Protein AF-A0A0H5Q6S2-F1 (afdb_monomer_lite)

pLDDT: mean 83.61, std 14.4, range [35.72, 97.62]

Radius of gyration: 28.57 Å; chains: 1; bounding box: 74×27×61 Å

Sequence (82 aa):
MVKIEGTLDEIRELMGDVKRTVSDVKSTTKKVAKAASKTKRKLSAWQRYIKTKSNHIKFKRGDKKGRLDLKRMSAAFKRSRK

Foldseek 3Di:
DDPPPPPVVVVVVVVVVVVVVVVVVVVVVVVVVVVVPPPDDDDDPLRVQVVDPVLFDADCDDPRGPPGPVVVSVVVSVVVVD

Organism: NCBI:txid198431

Structure (mmCIF, N/CA/C/O backbone):
data_AF-A0A0H5Q6S2-F1
#
_entry.id   AF-A0A0H5Q6S2-F1
#
loop_
_atom_site.group_PDB
_atom_site.id
_atom_site.type_symbol
_atom_site.label_atom_id
_atom_site.label_alt_id
_atom_site.label_comp_id
_atom_site.label_asym_id
_atom_site.label_entity_id
_atom_site.label_seq_id
_atom_site.pdbx_PDB_ins_code
_atom_site.Cartn_x
_atom_site.Cartn_y
_atom_site.Cartn_z
_atom_site.occupancy
_atom_site.B_iso_or_equiv
_atom_site.auth_seq_id
_atom_site.auth_comp_id
_atom_site.auth_asym_id
_atom_site.auth_atom_id
_atom_site.pdbx_PDB_model_num
ATOM 1 N N . MET A 1 1 ? -56.340 5.553 35.131 1.00 35.72 1 MET A N 1
ATOM 2 C CA . MET A 1 1 ? -55.265 5.161 36.066 1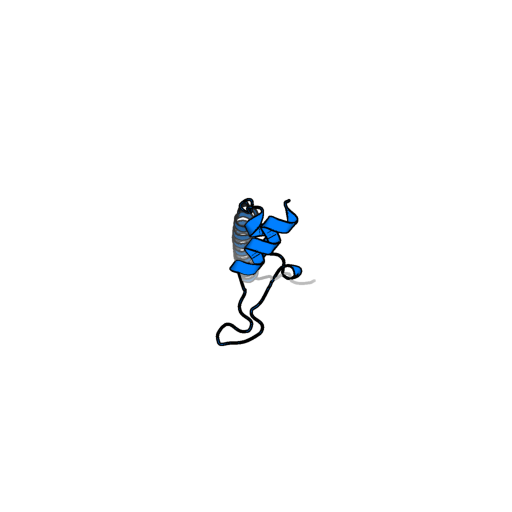.00 35.72 1 MET A CA 1
ATOM 3 C C . MET A 1 1 ? -54.482 4.048 35.389 1.00 35.72 1 MET A C 1
ATOM 5 O O . MET A 1 1 ? -55.000 2.946 35.278 1.00 35.72 1 MET A O 1
ATOM 9 N N . VAL A 1 2 ? -53.332 4.357 34.785 1.00 50.59 2 VAL A N 1
ATOM 10 C CA . VAL A 1 2 ? -52.525 3.351 34.073 1.00 50.59 2 VAL A CA 1
ATOM 11 C C . VAL A 1 2 ? -51.866 2.481 35.140 1.00 50.59 2 VAL A C 1
ATOM 13 O O . VAL A 1 2 ? -51.052 2.978 35.915 1.00 50.59 2 VAL A O 1
ATOM 16 N N . LYS A 1 3 ? -52.281 1.218 35.248 1.00 46.34 3 LYS A N 1
ATOM 17 C CA . LYS A 1 3 ? -51.635 0.246 36.132 1.00 46.34 3 LYS A CA 1
ATOM 18 C C . LYS A 1 3 ? -50.238 -0.029 35.588 1.00 46.34 3 LYS A C 1
ATOM 20 O O . LYS A 1 3 ? -50.091 -0.656 34.546 1.00 46.34 3 LYS A O 1
ATOM 25 N N . ILE A 1 4 ? -49.225 0.457 36.293 1.00 52.84 4 ILE A N 1
ATOM 26 C CA . ILE A 1 4 ? -47.826 0.090 36.077 1.00 52.84 4 ILE A CA 1
ATOM 27 C C . ILE A 1 4 ? -47.621 -1.259 36.784 1.00 52.84 4 ILE A C 1
ATOM 29 O O . ILE A 1 4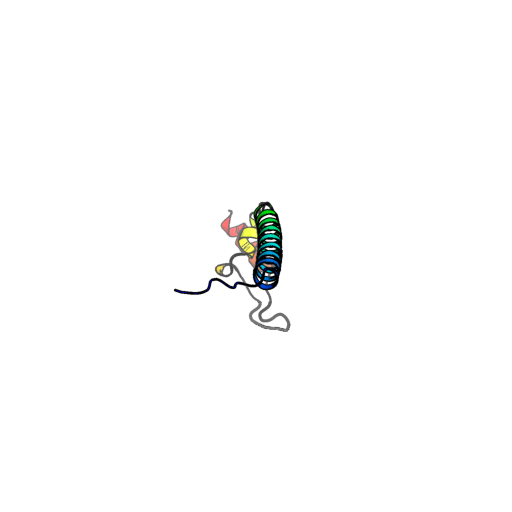 ? -46.970 -1.346 37.815 1.00 52.84 4 ILE A O 1
ATOM 33 N N . GLU A 1 5 ? -48.260 -2.314 36.280 1.00 50.50 5 GLU A N 1
ATOM 34 C CA . GLU A 1 5 ? -47.933 -3.700 36.637 1.00 50.50 5 GLU A CA 1
ATOM 35 C C . GLU A 1 5 ? -46.838 -4.178 35.673 1.00 50.50 5 GLU A C 1
ATOM 37 O O . GLU A 1 5 ? -47.018 -5.119 34.914 1.00 50.50 5 GLU A O 1
ATOM 42 N N . GLY A 1 6 ? -45.699 -3.478 35.653 1.00 55.78 6 GLY A N 1
ATOM 43 C CA . GLY A 1 6 ? -44.486 -4.033 35.061 1.00 55.78 6 GLY A CA 1
ATOM 44 C C . GLY A 1 6 ? -43.993 -5.116 36.008 1.00 55.78 6 GLY A C 1
ATOM 45 O O . GLY A 1 6 ? -43.365 -4.807 37.022 1.00 55.78 6 GLY A O 1
ATOM 46 N N . THR A 1 7 ? -44.363 -6.368 35.749 1.00 62.47 7 THR A N 1
ATOM 47 C CA . THR A 1 7 ? -43.907 -7.536 36.508 1.00 62.47 7 THR A CA 1
ATOM 48 C C . THR A 1 7 ? -42.391 -7.469 36.685 1.00 62.47 7 THR A C 1
ATOM 50 O O . THR A 1 7 ? -41.663 -7.248 35.721 1.00 62.47 7 THR A O 1
ATOM 53 N N . LEU A 1 8 ? -41.899 -7.640 37.917 1.00 61.00 8 LEU A N 1
ATOM 54 C CA . LEU A 1 8 ? -40.471 -7.554 38.272 1.00 61.00 8 LEU A CA 1
ATOM 55 C C . LEU A 1 8 ? -39.556 -8.387 37.349 1.00 61.00 8 LEU A C 1
ATOM 57 O O . LEU A 1 8 ? -38.381 -8.055 37.186 1.00 61.00 8 LEU A O 1
ATOM 61 N N . ASP A 1 9 ? -40.101 -9.433 36.729 1.00 66.56 9 ASP A N 1
ATOM 62 C CA . ASP A 1 9 ? -39.427 -10.266 35.738 1.00 66.56 9 ASP A CA 1
ATOM 63 C C . ASP A 1 9 ? -39.085 -9.529 34.433 1.00 66.56 9 ASP A C 1
ATOM 65 O O . ASP A 1 9 ? -37.959 -9.668 33.960 1.00 66.56 9 ASP A O 1
ATOM 69 N N . GLU A 1 10 ? -39.962 -8.666 33.907 1.00 65.06 10 GLU A N 1
ATOM 70 C CA . GLU A 1 10 ? -39.662 -7.844 32.718 1.00 65.06 10 GLU A CA 1
ATOM 71 C C . GLU A 1 10 ? -38.531 -6.851 33.007 1.00 65.06 10 GLU A C 1
ATOM 73 O O . GLU A 1 10 ? -37.631 -6.655 32.192 1.00 65.06 10 GLU A O 1
ATOM 78 N N . ILE A 1 11 ? -38.520 -6.252 34.204 1.00 71.50 11 ILE A N 1
ATOM 79 C CA . ILE A 1 11 ? -37.446 -5.338 34.625 1.00 71.50 11 ILE A CA 1
ATOM 80 C C . ILE A 1 11 ? -36.116 -6.098 34.734 1.00 71.50 11 ILE A C 1
ATOM 82 O O . ILE A 1 11 ? -35.060 -5.581 34.356 1.00 71.50 11 ILE A O 1
ATOM 86 N N . ARG A 1 12 ? -36.149 -7.341 35.229 1.00 69.56 12 ARG A N 1
ATOM 87 C CA . ARG A 1 12 ? -34.967 -8.201 35.359 1.00 69.56 12 ARG A CA 1
ATOM 88 C C . ARG A 1 12 ? -34.423 -8.646 34.003 1.00 69.56 12 ARG A C 1
ATOM 90 O O . ARG A 1 12 ? -33.203 -8.676 33.826 1.00 69.56 12 ARG A O 1
ATOM 97 N N . GLU A 1 13 ? -35.305 -8.959 33.064 1.00 74.69 13 GLU A N 1
ATOM 98 C CA . GLU A 1 13 ? -34.956 -9.297 31.686 1.00 74.69 13 GLU A CA 1
ATOM 99 C C . GLU A 1 13 ? -34.330 -8.096 30.965 1.00 74.69 1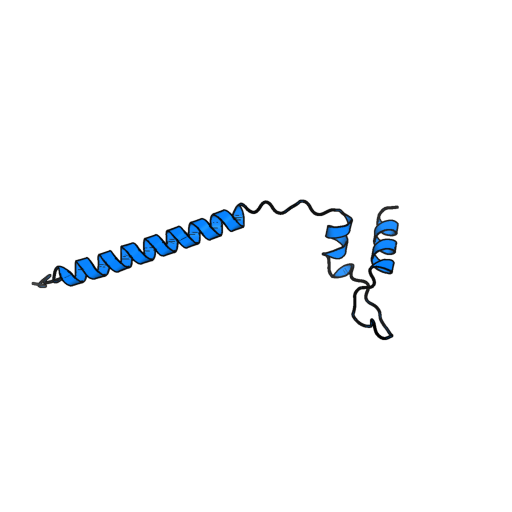3 GLU A C 1
ATOM 101 O O . GLU A 1 13 ? -33.209 -8.194 30.454 1.00 74.69 13 GLU A O 1
ATOM 106 N N . LEU A 1 14 ? -34.966 -6.924 31.056 1.00 77.56 14 LEU A N 1
ATOM 107 C CA . LEU A 1 14 ? -34.472 -5.675 30.473 1.00 77.56 14 LEU A CA 1
ATOM 108 C C . LEU A 1 14 ? -33.079 -5.309 31.012 1.00 77.56 14 LEU A C 1
ATOM 110 O O . LEU A 1 14 ? -32.174 -4.937 30.263 1.00 77.56 14 LEU A O 1
ATOM 114 N N . MET A 1 15 ? -32.863 -5.472 32.319 1.00 73.38 15 MET A N 1
ATOM 115 C CA . MET A 1 15 ? -31.555 -5.279 32.955 1.00 73.38 15 MET A CA 1
ATOM 116 C C . MET A 1 15 ? -30.503 -6.282 32.453 1.00 73.38 15 MET A C 1
ATOM 118 O O . MET A 1 15 ? -29.328 -5.929 32.304 1.00 73.38 15 MET A O 1
ATOM 122 N N . GLY A 1 16 ? -30.903 -7.525 32.174 1.00 80.88 16 GLY A N 1
ATOM 123 C CA . GLY A 1 16 ? -30.041 -8.552 31.586 1.00 80.88 16 GLY A CA 1
ATOM 124 C C . GLY A 1 16 ? -29.548 -8.178 30.186 1.00 80.88 16 GLY A C 1
ATOM 125 O O . GLY A 1 16 ? -28.367 -8.361 29.870 1.00 80.88 16 GLY A O 1
ATOM 126 N N . ASP A 1 17 ? -30.417 -7.587 29.375 1.00 80.94 17 ASP A N 1
ATOM 127 C CA . ASP A 1 17 ? -30.096 -7.141 28.017 1.00 80.94 17 ASP A CA 1
ATOM 128 C C . ASP A 1 17 ? -29.252 -5.867 28.003 1.00 80.94 17 ASP A C 1
ATOM 130 O O . ASP A 1 17 ? -28.269 -5.775 27.259 1.00 80.94 17 ASP A O 1
ATOM 134 N N . VAL A 1 18 ? -29.521 -4.928 28.913 1.00 76.69 18 VAL A N 1
ATOM 135 C CA . VAL A 1 18 ? -28.648 -3.768 29.148 1.00 76.69 18 VAL A CA 1
ATOM 136 C C . VAL A 1 18 ? -27.246 -4.222 29.574 1.00 76.69 18 VAL A C 1
ATOM 138 O O . VAL A 1 18 ? -26.238 -3.730 29.069 1.00 76.69 18 VAL A O 1
ATOM 141 N N . LYS A 1 19 ? -27.134 -5.223 30.454 1.00 80.69 19 LYS A N 1
ATOM 142 C CA . LYS A 1 19 ? -25.828 -5.747 30.882 1.00 80.69 19 LYS A CA 1
ATOM 143 C C . LYS A 1 19 ? -25.059 -6.399 29.728 1.00 80.69 19 LYS A C 1
ATOM 145 O O . LYS A 1 19 ? -23.842 -6.208 29.621 1.00 80.69 19 LYS A O 1
ATOM 150 N N . ARG A 1 20 ? -25.748 -7.150 28.861 1.00 79.62 20 ARG A N 1
ATOM 151 C CA . ARG A 1 20 ? -25.153 -7.785 27.673 1.00 79.62 20 ARG A CA 1
ATOM 152 C C . ARG A 1 20 ? -24.688 -6.748 26.655 1.00 79.62 20 ARG A C 1
ATOM 154 O O . ARG A 1 20 ? -23.518 -6.760 26.281 1.00 79.62 20 ARG A O 1
ATOM 161 N N . THR A 1 21 ? -25.536 -5.784 26.314 1.00 81.62 21 THR A N 1
ATOM 162 C CA . THR A 1 21 ? -25.192 -4.700 25.379 1.00 81.62 21 THR A CA 1
ATOM 163 C C . THR A 1 21 ? -24.023 -3.849 25.878 1.00 81.62 21 THR A C 1
ATOM 165 O O . THR A 1 21 ? -23.094 -3.580 25.119 1.00 81.62 21 THR A O 1
ATOM 168 N N . VAL A 1 22 ? -23.976 -3.498 27.167 1.00 81.50 22 VAL A N 1
ATOM 169 C CA . VAL A 1 22 ? -22.833 -2.777 27.757 1.00 81.50 22 VAL A CA 1
ATOM 170 C C . VAL A 1 22 ? -21.547 -3.606 27.686 1.00 81.50 22 VAL A C 1
ATOM 172 O O . VAL A 1 22 ? -20.476 -3.066 27.391 1.00 81.50 22 VAL A O 1
ATOM 175 N N . SER A 1 23 ? -21.625 -4.918 27.926 1.00 85.62 23 SER A N 1
ATOM 176 C CA . SER A 1 23 ? -20.479 -5.821 27.781 1.00 85.62 23 SER A CA 1
ATOM 177 C C . SER A 1 23 ? -19.986 -5.888 26.331 1.00 85.62 23 SER A C 1
ATOM 179 O O . SER A 1 23 ? -18.779 -5.788 26.082 1.00 85.62 23 SER A O 1
ATOM 181 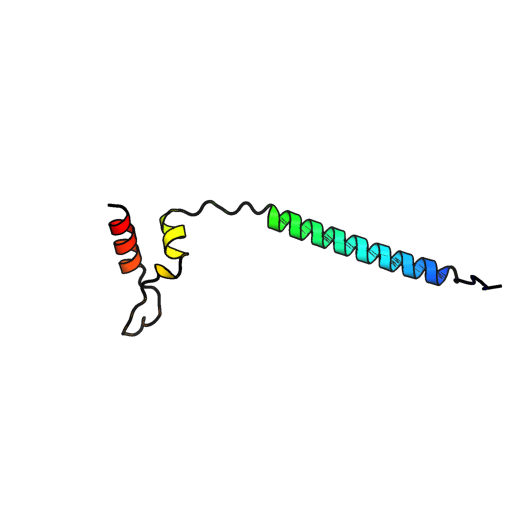N N . ASP A 1 24 ? -20.901 -5.976 25.369 1.00 85.94 24 ASP A N 1
ATOM 182 C CA . ASP A 1 24 ? -20.579 -6.034 23.944 1.00 85.94 24 ASP A CA 1
ATOM 183 C C . ASP A 1 24 ? -19.968 -4.731 23.443 1.00 85.94 24 ASP A C 1
ATOM 185 O O . ASP A 1 24 ? -18.925 -4.755 22.780 1.00 85.94 24 ASP A O 1
ATOM 189 N N . VAL A 1 25 ? -20.529 -3.592 23.850 1.00 85.69 25 VAL A N 1
ATOM 190 C CA . VAL A 1 25 ? -19.957 -2.268 23.592 1.00 85.69 25 VAL A CA 1
ATOM 191 C C . VAL A 1 25 ? -18.565 -2.179 24.207 1.00 85.69 25 VAL A C 1
ATOM 193 O O . VAL A 1 25 ? -17.611 -1.859 23.505 1.00 85.69 25 VAL A O 1
ATOM 196 N N . LYS A 1 26 ? -18.379 -2.557 25.477 1.00 87.19 26 LYS A N 1
ATOM 197 C CA . LYS A 1 26 ? -17.062 -2.539 26.139 1.00 87.19 26 LYS A CA 1
ATOM 198 C C . LYS A 1 26 ? -16.040 -3.424 25.420 1.00 87.19 26 LYS A C 1
ATOM 200 O O . LYS A 1 26 ? -14.874 -3.038 25.289 1.00 87.19 26 LYS A O 1
ATOM 205 N N . SER A 1 27 ? -16.450 -4.601 24.947 1.00 83.44 27 SER A N 1
ATOM 206 C CA . SER A 1 27 ? -15.581 -5.518 24.204 1.00 83.44 27 SER A CA 1
ATOM 207 C C . SER A 1 27 ? -15.201 -4.953 22.829 1.00 83.44 27 SER A C 1
ATOM 209 O O . SER A 1 27 ? -14.035 -5.020 22.428 1.00 83.44 27 SER A O 1
ATOM 211 N N . THR A 1 28 ? -16.154 -4.320 22.146 1.00 83.44 28 THR A N 1
ATOM 212 C CA . THR A 1 28 ? -15.972 -3.682 20.841 1.00 83.44 28 THR A CA 1
ATOM 213 C C . THR A 1 28 ? -15.070 -2.464 20.967 1.00 83.44 28 THR A C 1
ATOM 215 O O . THR A 1 28 ? -14.077 -2.366 20.251 1.00 83.44 28 THR A O 1
ATOM 218 N N . THR A 1 29 ? -15.303 -1.608 21.959 1.00 82.00 29 THR A N 1
ATOM 219 C CA . THR A 1 29 ? -14.456 -0.450 22.258 1.00 82.00 29 THR A CA 1
ATOM 220 C C . THR A 1 29 ? -13.028 -0.875 22.589 1.00 82.00 29 THR A C 1
ATOM 222 O O . THR A 1 29 ? -12.085 -0.283 22.075 1.00 82.00 29 THR A O 1
ATOM 225 N N . LYS A 1 30 ? -12.822 -1.959 23.354 1.00 82.00 30 LYS A N 1
ATOM 226 C CA . LYS A 1 30 ? -11.476 -2.518 23.591 1.00 82.00 30 LYS A CA 1
ATOM 227 C C . LYS A 1 30 ? -10.808 -3.026 22.309 1.00 82.00 30 LYS A C 1
ATOM 229 O O . LYS A 1 30 ? -9.604 -2.833 22.138 1.00 82.00 30 LYS A O 1
ATOM 234 N N . LYS A 1 31 ? -11.553 -3.677 21.410 1.00 79.81 31 LYS A N 1
ATOM 235 C CA . LYS A 1 31 ? -11.034 -4.138 20.108 1.00 79.81 31 LYS A CA 1
ATOM 236 C C . LYS A 1 31 ? -10.665 -2.958 19.208 1.00 79.81 31 LYS A C 1
ATOM 238 O O . LYS A 1 31 ? -9.586 -2.971 18.620 1.00 79.81 31 LYS A O 1
ATOM 243 N N . VAL A 1 32 ? -11.505 -1.925 19.160 1.00 77.94 32 VAL A N 1
ATOM 244 C CA . VAL A 1 32 ? -11.250 -0.684 18.416 1.00 77.94 32 VAL A CA 1
ATOM 245 C C . VAL A 1 32 ? -10.048 0.056 18.995 1.00 77.94 32 VAL A C 1
ATOM 247 O O . VAL A 1 32 ? -9.159 0.428 18.238 1.00 77.94 32 VAL A O 1
ATOM 250 N N . ALA A 1 33 ? -9.942 0.178 20.319 1.00 75.00 33 ALA A N 1
ATOM 251 C CA . ALA A 1 33 ? -8.789 0.786 20.979 1.00 75.00 33 ALA A CA 1
ATOM 252 C C . ALA A 1 33 ? -7.487 0.026 20.674 1.00 75.00 33 ALA A C 1
ATOM 254 O O . ALA A 1 33 ? -6.494 0.650 20.317 1.00 75.00 33 ALA A O 1
ATOM 255 N N . LYS A 1 34 ? -7.494 -1.316 20.714 1.00 72.25 34 LYS A N 1
ATOM 256 C CA . LYS A 1 34 ? -6.336 -2.142 20.314 1.00 72.25 34 LYS A CA 1
ATOM 257 C C . LYS A 1 34 ? -5.995 -2.028 18.824 1.00 72.25 34 LYS A C 1
ATOM 259 O O . LYS A 1 34 ? -4.829 -2.124 18.445 1.00 72.25 34 LYS A O 1
ATOM 264 N N . ALA A 1 35 ? -6.995 -1.865 17.961 1.00 70.69 35 ALA A N 1
ATOM 265 C CA . ALA A 1 35 ? -6.786 -1.654 16.531 1.00 70.69 35 ALA A CA 1
ATOM 266 C C . ALA A 1 35 ? -6.234 -0.250 16.241 1.00 70.69 35 ALA A C 1
ATOM 268 O O . ALA A 1 35 ? -5.356 -0.104 15.391 1.00 70.69 35 ALA A O 1
ATOM 269 N N . ALA A 1 36 ? -6.695 0.760 16.980 1.00 67.75 36 ALA A N 1
ATOM 270 C CA . ALA A 1 36 ? -6.189 2.125 16.927 1.00 67.75 36 ALA A CA 1
ATOM 271 C C . ALA A 1 36 ? -4.763 2.223 17.493 1.00 67.75 36 ALA A C 1
ATOM 273 O O . ALA A 1 36 ? -3.921 2.911 16.922 1.00 67.75 36 ALA A O 1
ATOM 274 N N . SER A 1 37 ? -4.462 1.471 18.556 1.00 66.62 37 SER A N 1
ATOM 275 C CA . SER A 1 37 ? -3.140 1.427 19.189 1.00 66.62 37 SER A CA 1
ATOM 276 C C . SER A 1 37 ? -2.120 0.579 18.428 1.00 66.62 37 SER A C 1
ATOM 278 O O . SER A 1 37 ? -0.957 0.525 18.829 1.00 66.62 37 SER A O 1
ATOM 280 N N . LYS A 1 38 ? -2.502 -0.100 17.333 1.00 71.75 38 LYS A N 1
ATOM 281 C CA . LYS A 1 38 ? -1.520 -0.693 16.417 1.00 71.75 38 LYS A CA 1
ATOM 282 C C . LYS A 1 38 ? -0.796 0.441 15.699 1.00 71.75 38 LYS A C 1
ATOM 284 O O . LYS A 1 38 ? -1.194 0.869 14.616 1.00 71.75 38 LYS A O 1
ATOM 289 N N . THR A 1 39 ? 0.302 0.893 16.299 1.00 70.31 39 THR A N 1
ATOM 290 C CA . THR A 1 39 ? 1.246 1.829 15.692 1.00 70.31 39 THR A CA 1
ATOM 291 C C . THR A 1 39 ? 1.621 1.317 14.307 1.00 70.31 39 THR A C 1
ATOM 293 O O . THR A 1 39 ? 2.276 0.282 14.153 1.00 70.31 39 THR A O 1
ATOM 296 N N . LYS A 1 40 ? 1.163 2.012 13.261 1.00 77.25 40 LYS A N 1
ATOM 297 C CA . LYS A 1 40 ? 1.512 1.653 11.885 1.00 77.25 40 LYS A CA 1
ATOM 298 C C . LYS A 1 40 ? 3.017 1.850 11.732 1.00 77.25 40 LYS A C 1
ATOM 300 O O . LYS A 1 40 ? 3.509 2.968 11.860 1.00 77.25 40 LYS A O 1
ATOM 305 N N . ARG A 1 41 ? 3.748 0.767 11.447 1.00 86.44 41 ARG A N 1
ATOM 306 C CA . ARG A 1 41 ? 5.196 0.841 11.206 1.00 86.44 41 ARG A CA 1
ATOM 307 C C . ARG A 1 41 ? 5.507 1.885 10.129 1.00 86.44 41 ARG A C 1
ATOM 309 O O . ARG A 1 41 ? 4.818 1.951 9.104 1.00 86.44 41 ARG A O 1
ATOM 316 N N . LYS A 1 42 ? 6.574 2.663 10.321 1.00 90.62 42 LYS A N 1
ATOM 317 C CA . LYS A 1 42 ? 7.048 3.611 9.306 1.00 90.62 42 LYS A CA 1
ATOM 318 C C . LYS A 1 42 ? 7.533 2.829 8.083 1.00 90.62 42 LYS A C 1
ATOM 320 O O . LYS A 1 42 ? 8.436 2.002 8.176 1.00 90.62 42 LYS A O 1
ATOM 325 N N . LEU A 1 43 ? 6.901 3.057 6.932 1.00 92.75 43 LEU A N 1
ATOM 326 C CA . LEU A 1 43 ? 7.289 2.412 5.676 1.00 92.75 43 LEU A CA 1
ATOM 327 C C . LEU A 1 43 ? 8.568 3.045 5.118 1.00 92.75 43 LEU A C 1
ATOM 329 O O . LEU A 1 43 ? 8.697 4.276 5.076 1.00 92.75 43 LEU A O 1
ATOM 333 N N . SER A 1 44 ? 9.477 2.207 4.613 1.00 94.50 44 SER A N 1
ATOM 334 C CA . SER A 1 44 ? 10.652 2.689 3.884 1.00 94.50 44 SER A CA 1
ATOM 335 C C . SER A 1 44 ? 10.234 3.433 2.611 1.00 94.50 44 SER A C 1
ATOM 337 O O . SER A 1 44 ? 9.114 3.282 2.115 1.00 94.50 44 SER A O 1
ATOM 339 N N . ALA A 1 45 ? 11.125 4.259 2.060 1.00 94.81 45 ALA A N 1
ATOM 340 C CA . ALA A 1 45 ? 10.822 5.011 0.842 1.00 94.81 45 ALA A CA 1
ATOM 341 C C . ALA A 1 45 ? 10.439 4.090 -0.333 1.00 94.81 45 ALA A C 1
ATOM 343 O O . ALA A 1 45 ? 9.487 4.381 -1.052 1.00 94.81 45 ALA A O 1
ATOM 344 N N . TRP A 1 46 ? 11.105 2.938 -0.458 1.00 95.44 46 TRP A N 1
ATOM 345 C CA . TRP A 1 46 ? 10.755 1.913 -1.440 1.00 95.44 46 TRP A CA 1
ATOM 346 C C . TRP A 1 46 ? 9.367 1.310 -1.184 1.00 95.44 46 TRP A C 1
ATOM 348 O O . TRP A 1 46 ? 8.553 1.219 -2.097 1.00 95.44 46 TRP A O 1
ATOM 358 N N . GLN A 1 47 ? 9.050 0.963 0.068 1.00 95.31 47 GLN A N 1
ATOM 359 C CA . GLN A 1 47 ? 7.733 0.423 0.428 1.00 95.31 47 GLN A CA 1
ATOM 360 C C . GLN A 1 47 ? 6.597 1.421 0.161 1.00 95.31 47 GLN A C 1
ATOM 362 O O . GLN A 1 47 ? 5.514 1.026 -0.266 1.00 95.31 47 GLN A O 1
ATOM 367 N N . ARG A 1 48 ? 6.837 2.719 0.380 1.00 95.44 48 ARG A N 1
ATOM 368 C CA . ARG A 1 48 ? 5.889 3.778 0.005 1.00 95.44 48 ARG A CA 1
ATOM 369 C C . ARG A 1 48 ? 5.729 3.869 -1.509 1.00 95.44 48 ARG A C 1
ATOM 371 O O . ARG A 1 48 ? 4.602 3.953 -1.980 1.00 95.44 48 ARG A O 1
ATOM 378 N N . TYR A 1 49 ? 6.827 3.779 -2.256 1.00 95.94 49 TYR A N 1
ATOM 379 C CA . TYR A 1 49 ? 6.809 3.825 -3.715 1.00 95.94 49 TYR A CA 1
ATOM 380 C C . TYR A 1 49 ? 5.985 2.686 -4.331 1.00 95.94 49 TYR A C 1
ATOM 382 O O . TYR A 1 49 ? 5.113 2.952 -5.157 1.00 95.94 49 TYR A O 1
ATOM 390 N N . ILE A 1 50 ? 6.202 1.438 -3.892 1.00 95.38 50 ILE A N 1
ATOM 391 C CA . ILE A 1 50 ? 5.462 0.268 -4.400 1.00 95.38 50 ILE A CA 1
ATOM 392 C C . ILE A 1 50 ? 3.999 0.241 -3.954 1.00 95.38 50 ILE A C 1
ATOM 394 O O . ILE A 1 50 ? 3.177 -0.394 -4.606 1.00 95.38 50 ILE A O 1
ATOM 398 N N . LYS A 1 51 ? 3.653 0.891 -2.837 1.00 95.00 51 LYS A N 1
ATOM 399 C CA . LYS A 1 51 ? 2.270 0.944 -2.346 1.00 95.00 51 LYS A CA 1
ATOM 400 C C . LYS A 1 51 ? 1.378 1.758 -3.289 1.00 95.00 51 LYS A C 1
ATOM 402 O O . LYS A 1 51 ? 0.190 1.467 -3.412 1.00 95.00 51 LYS A O 1
ATOM 407 N N . THR A 1 52 ? 1.939 2.761 -3.957 1.00 95.81 52 THR A N 1
ATOM 408 C CA . THR A 1 52 ? 1.201 3.657 -4.848 1.00 95.81 52 THR A CA 1
ATOM 409 C C . THR A 1 52 ? 0.920 2.990 -6.196 1.00 95.81 52 THR A C 1
ATOM 411 O O . THR A 1 52 ? 1.845 2.644 -6.928 1.00 95.81 52 THR A O 1
ATOM 414 N N . LYS A 1 53 ? -0.365 2.852 -6.558 1.00 95.25 53 LYS A N 1
ATOM 415 C CA . LYS A 1 53 ? -0.798 2.180 -7.800 1.00 95.25 53 LYS A CA 1
ATOM 416 C C . LYS A 1 53 ? -0.316 2.867 -9.081 1.00 95.25 53 LYS A C 1
ATOM 418 O O . LYS A 1 53 ? -0.060 2.177 -10.060 1.00 95.25 53 LYS A O 1
ATOM 423 N N . SER A 1 54 ? -0.155 4.191 -9.084 1.00 94.94 54 SER A N 1
ATOM 424 C CA . SER A 1 54 ? 0.351 4.924 -10.256 1.00 94.94 54 SER A CA 1
ATOM 425 C C . SER A 1 54 ? 1.794 4.554 -10.618 1.00 94.94 54 SER A C 1
ATOM 427 O O . SER A 1 54 ? 2.169 4.634 -11.781 1.00 94.94 54 SER A O 1
ATOM 429 N N . ASN A 1 55 ? 2.585 4.073 -9.654 1.00 95.88 55 ASN A N 1
ATOM 430 C CA . ASN A 1 55 ? 3.968 3.646 -9.881 1.00 95.88 55 ASN A CA 1
ATOM 431 C C . ASN A 1 55 ? 4.079 2.197 -10.384 1.00 95.88 55 ASN A C 1
ATOM 433 O O . ASN A 1 55 ? 5.183 1.715 -10.641 1.00 95.88 55 ASN A O 1
ATOM 437 N N . HIS A 1 56 ? 2.969 1.456 -10.465 1.00 97.12 56 HIS A N 1
ATOM 438 C CA . HIS A 1 56 ? 2.982 0.032 -10.794 1.00 97.12 56 HIS A CA 1
ATOM 439 C C . HIS A 1 56 ? 3.336 -0.196 -12.259 1.00 97.12 56 HIS A C 1
ATOM 441 O O . HIS A 1 56 ? 2.496 -0.105 -13.153 1.00 97.12 56 HIS A O 1
ATOM 447 N N . ILE A 1 57 ? 4.581 -0.594 -12.496 1.00 96.50 57 ILE A N 1
ATOM 448 C CA . ILE A 1 57 ? 5.006 -1.099 -13.796 1.00 96.50 57 ILE A CA 1
ATOM 449 C C . ILE A 1 57 ? 4.654 -2.581 -13.838 1.00 96.50 57 ILE A C 1
ATOM 451 O O . ILE A 1 57 ? 5.099 -3.355 -12.994 1.00 96.50 57 ILE A O 1
ATOM 455 N N . LYS A 1 58 ? 3.829 -2.978 -14.807 1.00 97.62 58 LYS A N 1
ATOM 456 C CA . LYS A 1 58 ? 3.412 -4.369 -15.013 1.00 97.62 58 LYS A CA 1
ATOM 457 C C . LYS A 1 58 ? 4.027 -4.937 -16.279 1.00 97.62 58 LYS A C 1
ATOM 459 O O . LYS A 1 58 ? 4.192 -4.217 -17.268 1.00 97.62 58 LYS A O 1
ATOM 464 N N . PHE A 1 59 ? 4.281 -6.240 -16.280 1.00 97.56 59 PHE A N 1
ATOM 465 C CA . PHE A 1 59 ? 4.625 -6.951 -17.505 1.00 97.56 59 PHE A CA 1
ATOM 466 C C . PHE A 1 59 ? 3.473 -6.844 -18.508 1.00 97.56 59 PHE A C 1
ATOM 468 O O . PHE A 1 59 ? 2.309 -7.081 -18.174 1.00 97.56 59 PHE A O 1
ATOM 475 N N . LYS A 1 60 ? 3.800 -6.474 -19.746 1.00 95.94 60 LYS A N 1
ATOM 476 C CA . LYS A 1 60 ? 2.814 -6.249 -20.813 1.00 95.94 60 LYS A CA 1
ATOM 477 C C . LYS A 1 60 ? 2.545 -7.499 -21.660 1.00 95.94 60 LYS A C 1
ATOM 479 O O . LYS A 1 60 ? 1.484 -7.587 -22.271 1.00 95.94 60 LYS A O 1
ATOM 484 N N . ARG A 1 61 ? 3.486 -8.449 -21.700 1.00 95.19 61 ARG A N 1
ATOM 485 C CA . ARG A 1 61 ? 3.470 -9.663 -22.539 1.00 95.19 61 ARG A CA 1
ATOM 486 C C . ARG A 1 61 ? 4.135 -10.842 -21.806 1.00 95.19 61 ARG A C 1
ATOM 488 O O . ARG A 1 61 ? 4.797 -10.617 -20.790 1.00 95.19 61 ARG A O 1
ATOM 495 N N . GLY A 1 62 ? 3.962 -12.054 -22.338 1.00 96.00 62 GLY A N 1
ATOM 496 C CA . GLY A 1 62 ? 4.500 -13.311 -21.794 1.00 96.00 62 GLY A CA 1
ATOM 497 C C . GLY A 1 62 ? 3.750 -13.833 -20.564 1.00 96.00 62 GLY A C 1
ATOM 498 O O . GLY A 1 62 ? 2.768 -13.235 -20.126 1.00 96.00 62 GLY A O 1
ATOM 499 N N . ASP A 1 63 ? 4.258 -14.907 -19.962 1.00 96.25 63 ASP A N 1
ATOM 500 C CA . ASP A 1 63 ? 3.591 -15.652 -18.872 1.00 96.25 63 ASP A CA 1
ATOM 501 C C . ASP A 1 63 ? 3.378 -14.831 -17.594 1.00 96.25 63 ASP A C 1
ATOM 503 O O . ASP A 1 63 ? 2.536 -15.128 -16.747 1.00 96.25 63 ASP A O 1
ATOM 507 N N . LYS A 1 64 ? 4.152 -13.754 -17.439 1.00 95.31 64 LYS A N 1
ATOM 508 C CA . LYS A 1 64 ? 4.073 -12.842 -16.292 1.00 95.31 64 LYS A CA 1
ATOM 509 C C . LYS A 1 64 ? 3.165 -11.639 -16.553 1.00 95.31 64 LYS A C 1
ATOM 511 O O . LYS A 1 64 ? 3.102 -10.756 -15.696 1.00 95.31 64 LYS A O 1
ATOM 516 N N . LYS A 1 65 ? 2.476 -11.572 -17.701 1.00 96.56 65 LYS A N 1
ATOM 517 C CA . LYS A 1 65 ? 1.594 -10.456 -18.078 1.00 96.56 65 LYS A CA 1
ATOM 518 C C . LYS A 1 65 ? 0.628 -10.109 -16.942 1.00 96.56 65 LYS A C 1
ATOM 520 O O . LYS A 1 65 ? 0.030 -10.974 -16.314 1.00 96.56 65 LYS A O 1
ATOM 525 N N . GLY A 1 66 ? 0.506 -8.816 -16.653 1.00 95.44 66 GLY A N 1
ATOM 526 C CA . GLY A 1 66 ? -0.356 -8.302 -15.585 1.00 95.44 66 GLY A CA 1
ATOM 527 C C . GLY A 1 66 ? 0.255 -8.336 -14.178 1.00 95.44 66 GLY A C 1
ATOM 528 O O . GLY A 1 66 ? -0.216 -7.591 -13.314 1.00 95.44 66 GLY A O 1
ATOM 529 N N . ARG A 1 67 ? 1.334 -9.100 -13.946 1.00 96.69 67 ARG A N 1
ATOM 530 C CA . ARG A 1 67 ? 2.094 -9.067 -12.684 1.00 96.69 67 ARG A CA 1
ATOM 531 C C . ARG A 1 67 ? 3.000 -7.835 -12.624 1.00 96.69 67 ARG A C 1
ATOM 533 O O . ARG A 1 67 ? 3.359 -7.265 -13.657 1.00 96.69 67 ARG A O 1
ATOM 540 N N . LEU A 1 68 ? 3.375 -7.427 -11.411 1.00 96.44 68 LEU A N 1
ATOM 541 C CA . LEU A 1 68 ? 4.298 -6.311 -11.190 1.00 96.44 68 LEU A CA 1
ATOM 542 C C . LEU A 1 68 ? 5.719 -6.669 -11.637 1.00 96.44 68 LEU A C 1
ATOM 544 O O . LEU A 1 68 ? 6.270 -7.696 -11.243 1.00 96.44 68 LEU A O 1
ATOM 548 N N . ASP A 1 69 ? 6.325 -5.779 -12.414 1.00 97.25 69 ASP A N 1
ATOM 549 C CA . ASP A 1 69 ? 7.731 -5.818 -12.799 1.00 97.25 69 ASP A CA 1
ATOM 550 C C . ASP A 1 69 ? 8.557 -5.046 -11.756 1.00 97.25 69 ASP A C 1
ATOM 552 O O . ASP A 1 69 ? 8.862 -3.857 -11.900 1.00 97.25 69 ASP A O 1
ATOM 556 N N . LEU A 1 70 ? 8.900 -5.735 -10.660 1.00 95.94 70 LEU A N 1
ATOM 557 C CA . LEU A 1 70 ? 9.647 -5.154 -9.537 1.00 95.94 70 LEU A CA 1
ATOM 558 C C . LEU A 1 70 ? 11.041 -4.659 -9.946 1.00 95.94 70 LEU A C 1
ATOM 560 O O . LEU A 1 70 ? 11.539 -3.689 -9.371 1.00 95.94 70 LEU A O 1
ATOM 564 N N . LYS A 1 71 ? 11.659 -5.285 -10.958 1.00 96.44 71 LYS A N 1
ATOM 565 C CA . LYS A 1 71 ? 12.971 -4.883 -11.481 1.00 96.44 71 LYS A CA 1
ATOM 566 C C . LYS A 1 71 ? 12.876 -3.505 -12.130 1.00 96.44 71 LYS A C 1
ATOM 568 O O . LYS A 1 71 ? 13.650 -2.610 -11.784 1.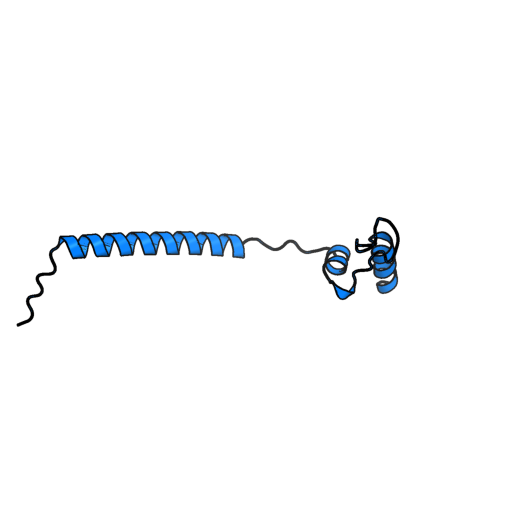00 96.44 71 LYS A O 1
ATOM 573 N N . ARG A 1 72 ? 11.895 -3.305 -13.017 1.00 96.75 72 ARG A N 1
ATOM 574 C CA . ARG A 1 72 ? 11.654 -1.992 -13.632 1.00 96.75 72 ARG A CA 1
ATOM 575 C C . ARG A 1 72 ? 11.213 -0.945 -12.617 1.00 96.75 72 ARG A C 1
ATOM 577 O O . ARG A 1 72 ? 11.712 0.176 -12.676 1.00 96.75 72 ARG A O 1
ATOM 584 N N . MET A 1 73 ? 10.349 -1.300 -11.664 1.00 97.12 73 MET A N 1
ATOM 585 C CA . MET A 1 73 ? 9.952 -0.378 -10.593 1.00 97.12 73 MET A CA 1
ATOM 586 C C . MET A 1 73 ? 11.151 0.062 -9.739 1.00 97.12 73 MET A C 1
ATOM 588 O O . MET A 1 73 ? 11.259 1.239 -9.412 1.00 97.12 73 MET A O 1
ATOM 592 N N . SER A 1 74 ? 12.079 -0.847 -9.411 1.00 96.31 74 SER A N 1
ATOM 593 C CA . SER A 1 74 ? 13.292 -0.504 -8.655 1.00 96.31 74 SER A CA 1
ATOM 594 C C . SER A 1 74 ? 14.180 0.473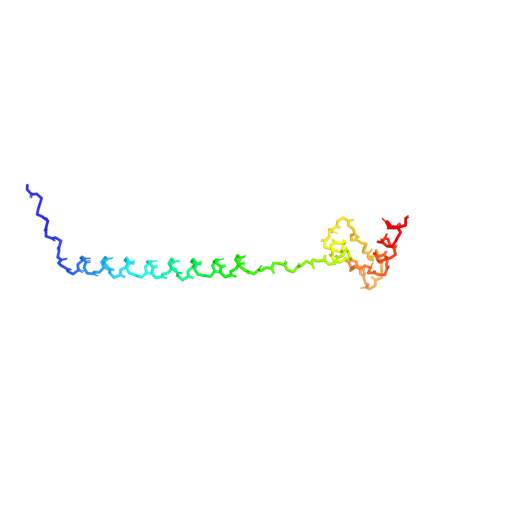 -9.428 1.00 96.31 74 SER A C 1
ATOM 596 O O . SER A 1 74 ? 14.646 1.464 -8.866 1.00 96.31 74 SER A O 1
ATOM 598 N N . ALA A 1 75 ? 14.369 0.243 -10.731 1.00 97.12 75 ALA A N 1
ATOM 599 C CA . ALA A 1 75 ? 15.115 1.156 -11.592 1.00 97.12 75 ALA A CA 1
ATOM 600 C C . ALA A 1 75 ? 14.451 2.542 -11.681 1.00 97.12 75 ALA A C 1
ATOM 602 O O . ALA A 1 75 ? 15.138 3.553 -11.546 1.00 97.12 75 ALA A O 1
ATOM 603 N N . ALA A 1 76 ? 13.126 2.600 -11.852 1.00 96.19 76 ALA A N 1
ATOM 604 C CA . ALA A 1 76 ? 12.372 3.852 -11.890 1.00 96.19 76 ALA A CA 1
ATOM 605 C C . ALA A 1 76 ? 12.478 4.632 -10.568 1.00 96.19 76 ALA A C 1
ATOM 607 O O . ALA A 1 76 ? 12.778 5.822 -10.584 1.00 96.19 76 ALA A O 1
ATOM 608 N N . PHE A 1 77 ? 12.342 3.950 -9.427 1.00 96.56 77 PHE A N 1
ATOM 609 C CA . PHE A 1 77 ? 12.513 4.552 -8.103 1.00 96.56 77 PHE A CA 1
ATOM 610 C C . PHE A 1 77 ? 13.923 5.108 -7.868 1.00 96.56 77 PHE A C 1
ATOM 612 O O . PHE A 1 77 ? 14.079 6.156 -7.250 1.00 96.56 77 PHE A O 1
ATOM 619 N N . LYS A 1 78 ? 14.970 4.419 -8.342 1.00 95.44 78 LYS A N 1
ATOM 620 C CA . LYS A 1 78 ? 16.348 4.927 -8.242 1.00 95.44 78 LYS A CA 1
ATOM 621 C C . LYS A 1 78 ? 16.569 6.147 -9.137 1.00 95.44 78 LYS A C 1
ATOM 623 O O . LYS A 1 78 ? 17.286 7.053 -8.735 1.00 95.44 78 LYS A O 1
ATOM 628 N N . ARG A 1 79 ? 15.954 6.180 -10.326 1.00 94.62 79 ARG A N 1
ATOM 629 C CA . ARG A 1 79 ? 16.029 7.325 -11.249 1.00 94.62 79 ARG A CA 1
ATOM 630 C C . ARG A 1 79 ? 15.326 8.557 -10.697 1.00 94.62 79 ARG A C 1
ATOM 632 O O . ARG A 1 79 ? 15.889 9.629 -10.788 1.00 94.62 79 ARG A O 1
ATOM 639 N N . SER A 1 80 ? 14.163 8.403 -10.065 1.00 89.44 80 SER A N 1
ATOM 640 C CA . SER A 1 80 ? 13.426 9.524 -9.459 1.00 89.44 80 SER A CA 1
ATOM 641 C C . SER A 1 80 ? 14.081 10.097 -8.193 1.00 89.44 80 SER A C 1
ATOM 643 O O . SER A 1 80 ? 13.473 10.915 -7.511 1.00 89.44 80 SER A O 1
ATOM 645 N N . ARG A 1 81 ? 15.240 9.569 -7.790 1.00 85.88 81 ARG A N 1
ATOM 646 C CA . ARG A 1 81 ? 15.990 9.964 -6.590 1.00 85.88 81 ARG A CA 1
ATOM 647 C C . ARG A 1 81 ? 17.396 10.473 -6.907 1.00 85.88 81 ARG A C 1
ATOM 649 O O . ARG A 1 81 ? 18.112 10.796 -5.965 1.00 85.88 81 ARG A O 1
ATOM 656 N N . LYS A 1 82 ? 17.796 10.431 -8.178 1.00 74.31 82 LYS A N 1
ATOM 657 C CA . LYS A 1 82 ? 18.967 11.149 -8.675 1.00 74.31 82 LYS A CA 1
ATOM 658 C C . LYS A 1 82 ? 18.537 12.570 -8.994 1.00 74.31 82 LYS A C 1
ATOM 660 O O . LYS A 1 82 ? 19.365 13.460 -8.743 1.00 74.31 82 LYS A O 1
#

Secondary structure (DSSP, 8-state):
-------HHHHHHHHHHHHHHHHHHHHHHHHHHHHHTS-PPPPPHHHHHHHSGGG--B--SSTTTTSB-HHHHHHHHHHTT-